Protein AF-A0A355GCH0-F1 (afdb_monomer_lite)

Structure (mmCIF, N/CA/C/O backbone):
data_AF-A0A355GCH0-F1
#
_entry.id   AF-A0A355GCH0-F1
#
loop_
_atom_site.group_PDB
_atom_site.id
_atom_site.type_symbol
_atom_site.label_atom_id
_atom_site.label_alt_id
_atom_site.label_comp_id
_atom_site.label_asym_id
_atom_site.label_entity_id
_atom_site.label_seq_id
_atom_site.pdbx_PDB_ins_code
_atom_site.Cartn_x
_atom_site.Cartn_y
_atom_site.Cartn_z
_atom_site.occupancy
_atom_site.B_iso_or_equiv
_atom_site.auth_seq_id
_atom_site.auth_comp_id
_atom_site.auth_asym_id
_atom_site.auth_atom_id
_atom_site.pdbx_PDB_model_num
ATOM 1 N N . ARG A 1 1 ? -5.284 16.801 19.983 1.00 84.00 1 ARG A N 1
ATOM 2 C CA . ARG A 1 1 ? -6.065 15.719 19.341 1.00 84.00 1 ARG A CA 1
ATOM 3 C C . ARG A 1 1 ? -7.455 16.266 19.130 1.00 84.00 1 ARG A C 1
ATOM 5 O O . ARG A 1 1 ? -8.008 16.800 20.083 1.00 84.00 1 ARG A O 1
ATOM 12 N N . GLU A 1 2 ? -7.947 16.202 17.907 1.00 94.94 2 GLU A N 1
ATOM 13 C CA . GLU A 1 2 ? -9.316 16.595 17.580 1.00 94.94 2 GLU A CA 1
ATOM 14 C C . GLU A 1 2 ? -10.262 15.411 17.843 1.00 94.94 2 GLU A C 1
ATOM 16 O O . GLU A 1 2 ? -9.792 14.266 17.848 1.00 94.94 2 GLU A O 1
ATOM 21 N N . PRO A 1 3 ? -11.551 15.656 18.144 1.00 95.94 3 PRO A N 1
ATOM 22 C CA . PRO A 1 3 ? -12.530 14.585 18.294 1.00 95.94 3 PRO A CA 1
ATOM 23 C C . PRO A 1 3 ? -12.736 13.855 16.960 1.00 95.94 3 PRO A C 1
ATOM 25 O O . PRO A 1 3 ? -12.836 14.488 15.913 1.00 95.94 3 PRO A O 1
ATOM 28 N N . VAL A 1 4 ? -12.815 12.526 17.020 1.00 96.75 4 VAL A N 1
ATOM 29 C CA . VAL A 1 4 ? -13.042 11.633 15.873 1.00 96.75 4 VAL A CA 1
ATOM 30 C C . VAL A 1 4 ? -14.082 10.574 16.244 1.00 96.75 4 VAL A C 1
ATOM 32 O O . VAL A 1 4 ? -14.291 10.294 17.425 1.00 96.75 4 VAL A O 1
ATOM 35 N N . ASP A 1 5 ? -14.747 10.013 15.241 1.00 96.19 5 ASP A N 1
ATOM 36 C CA . ASP A 1 5 ? -15.795 8.993 15.358 1.00 96.19 5 ASP A CA 1
ATOM 37 C C . ASP A 1 5 ? -15.245 7.583 15.633 1.00 96.19 5 ASP A C 1
ATOM 39 O O . ASP A 1 5 ? -15.876 6.803 16.348 1.00 96.19 5 ASP A O 1
ATOM 43 N N . THR A 1 6 ? -14.056 7.265 15.117 1.00 96.12 6 THR A N 1
ATOM 44 C CA . THR A 1 6 ? -13.366 5.986 15.332 1.00 96.12 6 THR A CA 1
ATOM 45 C C . THR A 1 6 ? -11.850 6.157 15.492 1.00 96.12 6 THR A C 1
ATOM 47 O O . THR A 1 6 ? -11.284 7.216 15.224 1.00 96.12 6 THR A O 1
ATOM 50 N N . THR A 1 7 ? -11.167 5.110 15.967 1.00 96.75 7 THR A N 1
ATOM 51 C CA . THR A 1 7 ? -9.696 5.091 16.029 1.00 96.75 7 THR A CA 1
ATOM 52 C C . THR A 1 7 ? -9.135 4.763 14.643 1.00 96.75 7 THR A C 1
ATOM 54 O O . THR A 1 7 ? -9.413 3.666 14.161 1.00 96.75 7 THR A O 1
ATOM 57 N N . PRO A 1 8 ? -8.328 5.644 14.018 1.00 97.00 8 PRO A N 1
ATOM 58 C CA . PRO A 1 8 ? -7.771 5.379 12.697 1.00 97.00 8 PRO A CA 1
ATOM 59 C C . PRO A 1 8 ? -6.694 4.288 12.751 1.00 97.00 8 PRO A C 1
ATOM 61 O O . PRO A 1 8 ? -5.886 4.239 13.686 1.00 97.00 8 PRO A O 1
ATOM 64 N N . VAL A 1 9 ? -6.650 3.440 11.727 1.00 97.25 9 VAL A N 1
ATOM 65 C CA . VAL A 1 9 ? -5.735 2.303 11.599 1.00 97.25 9 VAL A CA 1
ATOM 66 C C . VAL A 1 9 ? -5.007 2.340 10.258 1.00 97.25 9 VAL A C 1
ATOM 68 O O . VAL A 1 9 ? -5.574 2.618 9.205 1.00 97.25 9 VAL A O 1
ATOM 71 N N . TRP A 1 10 ? -3.722 1.996 10.301 1.00 97.81 10 TRP A N 1
ATOM 72 C CA . TRP A 1 10 ? -2.887 1.710 9.139 1.00 97.81 10 TRP A CA 1
ATOM 73 C C . TRP A 1 10 ? -1.851 0.647 9.510 1.00 97.81 10 TRP A C 1
ATOM 75 O O . TRP A 1 10 ? -1.610 0.381 10.691 1.00 97.81 10 TRP A O 1
ATOM 85 N N . ILE A 1 11 ? -1.246 0.011 8.507 1.00 96.25 11 ILE A N 1
ATOM 86 C CA . ILE A 1 11 ? -0.337 -1.120 8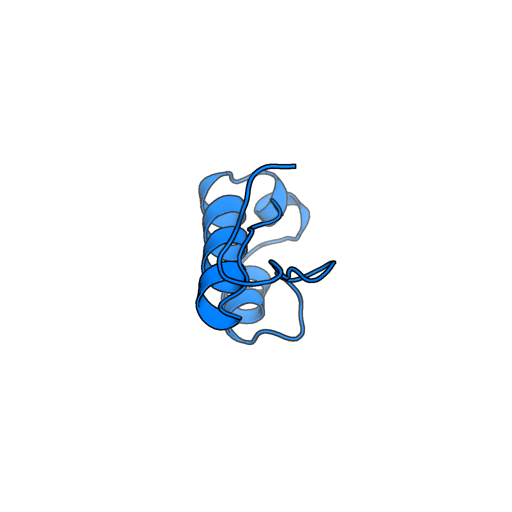.716 1.00 96.25 11 ILE A CA 1
ATOM 87 C C . ILE A 1 11 ? 1.006 -0.836 8.042 1.00 96.25 11 ILE A C 1
ATOM 89 O O . ILE A 1 11 ? 1.074 -0.475 6.865 1.00 96.25 11 ILE A O 1
ATOM 93 N N . MET A 1 12 ? 2.102 -1.033 8.778 1.00 97.44 12 MET A N 1
ATOM 94 C CA . MET A 1 12 ? 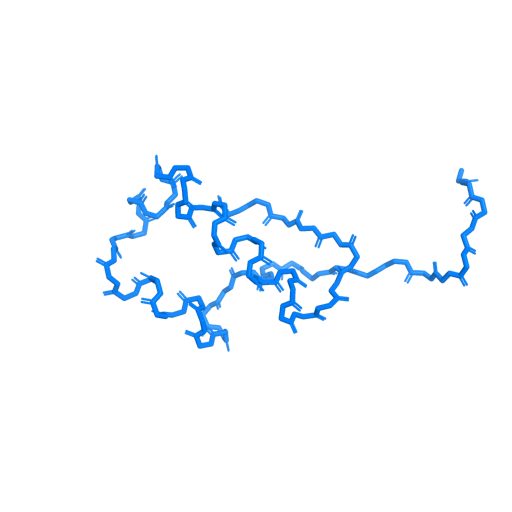3.446 -0.992 8.199 1.00 97.44 12 MET A CA 1
ATOM 95 C C . MET A 1 12 ? 3.567 -2.033 7.085 1.00 97.44 12 MET A C 1
ATOM 97 O O . MET A 1 12 ? 3.260 -3.205 7.289 1.00 97.44 12 MET A O 1
ATOM 101 N N . ARG A 1 13 ? 4.094 -1.610 5.930 1.00 95.69 13 ARG A N 1
ATOM 102 C CA . ARG A 1 13 ? 4.208 -2.434 4.711 1.00 95.69 13 ARG A CA 1
ATOM 103 C C . ARG A 1 13 ? 2.859 -2.834 4.099 1.00 95.69 13 ARG A C 1
ATOM 105 O O . ARG A 1 13 ? 2.769 -3.908 3.515 1.00 95.69 13 ARG A O 1
ATOM 112 N N . GLN A 1 14 ? 1.856 -1.956 4.180 1.00 96.00 14 GLN A N 1
ATOM 113 C CA . GLN A 1 14 ? 0.555 -2.121 3.516 1.00 96.00 14 GLN A CA 1
ATOM 114 C C . GLN A 1 14 ? 0.650 -2.465 2.017 1.00 96.00 14 GLN A C 1
ATOM 116 O O . GLN A 1 14 ? -0.099 -3.301 1.528 1.00 96.00 14 GLN A O 1
ATOM 121 N N . ALA A 1 15 ? 1.587 -1.860 1.280 1.00 95.62 15 ALA A N 1
ATOM 122 C CA . ALA A 1 15 ? 1.889 -2.224 -0.102 1.00 95.62 15 ALA A CA 1
ATOM 123 C C . ALA A 1 15 ? 3.024 -3.252 -0.098 1.00 95.62 15 ALA A C 1
ATOM 125 O O . ALA A 1 15 ? 4.195 -2.914 0.097 1.00 95.62 15 ALA A O 1
ATOM 126 N N . GLY A 1 16 ? 2.681 -4.531 -0.246 1.00 94.31 16 GLY A N 1
ATOM 127 C CA . GLY A 1 16 ? 3.652 -5.605 -0.106 1.00 94.31 16 GLY A CA 1
ATOM 128 C C . GLY A 1 16 ? 3.259 -6.895 -0.807 1.00 94.31 16 GLY A C 1
ATOM 129 O O . GLY A 1 16 ? 2.142 -7.075 -1.272 1.00 94.31 16 GLY A O 1
ATOM 130 N N . ARG A 1 17 ? 4.207 -7.837 -0.827 1.00 95.56 17 ARG A N 1
ATOM 131 C CA . ARG A 1 17 ? 4.132 -9.121 -1.554 1.00 95.56 17 ARG A CA 1
ATOM 132 C C . ARG A 1 17 ? 2.970 -10.043 -1.156 1.00 95.56 17 ARG A C 1
ATOM 134 O O . ARG A 1 17 ? 2.782 -11.063 -1.803 1.00 95.56 17 ARG A O 1
ATOM 141 N N . TYR A 1 18 ? 2.248 -9.728 -0.083 1.00 95.00 18 TYR A N 1
ATOM 142 C CA . TYR A 1 18 ? 1.067 -10.482 0.334 1.00 95.00 18 TYR A CA 1
ATOM 143 C C . TYR A 1 18 ? -0.194 -10.085 -0.447 1.00 95.00 18 TYR A C 1
ATOM 145 O O . TYR A 1 18 ? -1.159 -10.842 -0.434 1.00 95.00 18 TYR A O 1
ATOM 153 N N . LEU A 1 19 ? -0.187 -8.925 -1.115 1.00 95.44 19 LEU A N 1
ATOM 154 C CA . LEU A 1 19 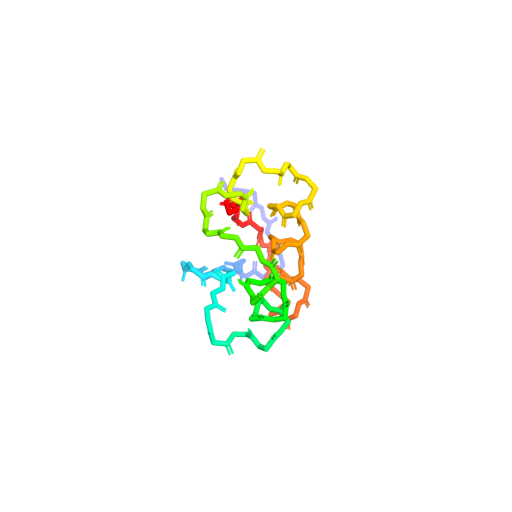? -1.269 -8.480 -1.988 1.00 95.44 19 LEU A CA 1
ATOM 155 C C . LEU A 1 19 ? -1.027 -8.973 -3.423 1.00 95.44 19 LEU A C 1
ATOM 157 O O . LEU A 1 19 ? 0.021 -8.645 -4.000 1.00 95.44 19 LEU A O 1
ATOM 161 N N . PRO A 1 20 ? -1.967 -9.728 -4.021 1.00 96.25 20 PRO A N 1
ATOM 162 C CA . PRO A 1 20 ? -1.895 -10.123 -5.426 1.00 96.25 20 PRO A CA 1
ATOM 163 C C . PRO A 1 20 ? -1.748 -8.924 -6.370 1.00 96.25 20 PRO A C 1
ATOM 165 O O . PRO A 1 20 ? -0.896 -8.952 -7.254 1.00 96.25 20 PRO A O 1
ATOM 168 N N . GLU A 1 21 ? -2.476 -7.834 -6.120 1.00 94.62 21 GLU A N 1
ATOM 169 C CA . GLU A 1 21 ? -2.471 -6.615 -6.937 1.00 94.62 21 GLU A CA 1
ATOM 170 C C . GLU A 1 21 ? -1.091 -5.941 -6.937 1.00 94.62 21 GLU A C 1
ATOM 172 O O . GLU A 1 21 ? -0.590 -5.495 -7.968 1.00 94.62 21 GLU A O 1
ATOM 177 N N . TYR A 1 22 ? -0.411 -5.931 -5.784 1.00 95.50 22 TYR A N 1
ATOM 178 C CA . TYR A 1 22 ? 0.972 -5.459 -5.704 1.00 95.50 22 TYR A CA 1
ATOM 179 C C . TYR A 1 22 ? 1.913 -6.357 -6.521 1.00 95.50 22 TYR A C 1
ATOM 181 O O . TYR A 1 22 ? 2.809 -5.866 -7.212 1.00 95.50 22 TYR A O 1
ATOM 189 N N . MET A 1 23 ? 1.727 -7.680 -6.449 1.00 95.75 23 MET A N 1
ATOM 190 C CA . MET A 1 23 ? 2.554 -8.638 -7.187 1.00 95.75 23 MET A CA 1
ATOM 191 C C . MET A 1 23 ? 2.367 -8.520 -8.703 1.00 95.75 23 MET A C 1
ATOM 193 O O . MET A 1 23 ? 3.343 -8.672 -9.438 1.00 95.75 23 MET A O 1
ATOM 197 N N . GLU A 1 24 ? 1.170 -8.184 -9.183 1.00 95.94 24 GLU A N 1
ATOM 198 C CA . GLU A 1 24 ? 0.904 -7.945 -10.606 1.00 95.94 24 GLU A CA 1
ATOM 199 C C . GLU A 1 24 ? 1.738 -6.799 -11.184 1.00 95.94 24 GLU A C 1
ATOM 201 O O . GLU A 1 24 ? 2.278 -6.930 -12.285 1.00 95.94 24 GLU A O 1
ATOM 206 N N . VAL A 1 25 ? 1.886 -5.696 -10.445 1.00 94.31 25 VAL A N 1
ATOM 207 C CA . VAL A 1 25 ? 2.756 -4.576 -10.840 1.00 94.31 25 VAL A CA 1
ATOM 208 C C . VAL A 1 25 ? 4.222 -4.967 -10.664 1.00 94.31 25 VAL A C 1
ATOM 210 O O . VAL A 1 25 ? 5.029 -4.839 -11.586 1.00 94.31 25 VAL A O 1
ATOM 213 N N . ARG A 1 26 ? 4.577 -5.523 -9.499 1.00 93.06 26 ARG A N 1
ATOM 214 C CA . ARG A 1 26 ? 5.960 -5.867 -9.145 1.00 93.06 26 ARG A CA 1
ATOM 215 C C . ARG A 1 26 ? 6.590 -6.906 -10.077 1.00 93.06 26 ARG A C 1
ATOM 217 O O . ARG A 1 26 ? 7.810 -6.897 -10.219 1.00 93.06 26 ARG A O 1
ATOM 224 N N . ASN A 1 27 ? 5.805 -7.784 -10.700 1.00 95.81 27 ASN A N 1
ATOM 225 C CA . ASN A 1 27 ? 6.301 -8.784 -11.651 1.00 95.81 27 ASN A CA 1
ATOM 226 C C . ASN A 1 27 ? 6.647 -8.199 -13.030 1.00 95.81 27 ASN A C 1
ATOM 228 O O . ASN A 1 27 ? 7.325 -8.864 -13.809 1.00 95.81 27 ASN A O 1
ATOM 232 N N . LYS A 1 28 ? 6.199 -6.975 -13.335 1.00 96.00 28 LYS A N 1
ATOM 233 C CA . LYS A 1 28 ? 6.417 -6.316 -14.634 1.00 96.00 28 LYS A CA 1
ATOM 234 C C . LYS A 1 28 ? 7.643 -5.403 -14.651 1.00 96.00 28 LYS A C 1
ATOM 236 O O . LYS A 1 28 ? 8.149 -5.108 -15.726 1.00 96.00 28 LYS A O 1
ATOM 241 N N . VAL A 1 29 ? 8.116 -4.973 -13.480 1.00 96.62 29 VAL A N 1
ATOM 242 C CA . VAL A 1 29 ? 9.199 -3.989 -13.331 1.00 96.62 29 VAL A CA 1
ATOM 243 C C . VAL A 1 29 ? 10.222 -4.419 -12.288 1.00 96.62 29 VAL A C 1
ATOM 245 O O . VAL A 1 29 ? 9.962 -5.250 -11.409 1.00 96.62 29 VAL A O 1
ATOM 248 N N . THR A 1 30 ? 11.415 -3.833 -12.346 1.00 96.50 30 THR A N 1
ATOM 249 C CA . THR A 1 30 ? 12.402 -4.026 -11.275 1.00 96.50 30 THR A CA 1
ATOM 250 C C . THR A 1 30 ? 12.003 -3.256 -10.011 1.00 96.50 30 THR A C 1
ATOM 252 O O . THR A 1 30 ? 11.207 -2.323 -10.053 1.00 96.50 30 THR A O 1
ATOM 255 N N . PHE A 1 31 ? 12.568 -3.617 -8.853 1.00 94.38 31 PHE A N 1
ATOM 256 C CA . PHE A 1 31 ? 12.264 -2.906 -7.603 1.00 94.38 31 PHE A C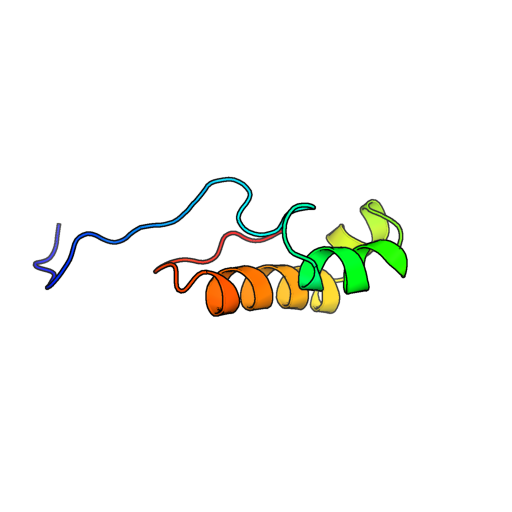A 1
ATOM 257 C C . PHE A 1 31 ? 12.672 -1.425 -7.655 1.00 94.38 31 PHE A C 1
ATOM 259 O O . PHE A 1 31 ? 11.920 -0.564 -7.221 1.00 94.38 31 PHE A O 1
ATOM 266 N N . ILE A 1 32 ? 13.845 -1.123 -8.217 1.00 96.69 32 ILE A N 1
ATOM 267 C CA . ILE A 1 32 ? 14.330 0.260 -8.317 1.00 96.69 32 ILE A CA 1
ATOM 268 C C . ILE A 1 32 ? 13.490 1.074 -9.299 1.00 96.69 32 ILE A C 1
ATOM 270 O O . ILE A 1 32 ? 13.231 2.243 -9.041 1.00 96.69 32 ILE A O 1
ATOM 274 N N . GLU A 1 33 ? 13.061 0.468 -10.402 1.00 96.94 33 GLU A N 1
ATOM 275 C CA . GLU A 1 33 ? 12.139 1.093 -11.350 1.00 96.94 33 GLU A CA 1
ATOM 276 C C . GLU A 1 33 ? 10.790 1.398 -10.697 1.00 96.94 33 GLU A C 1
ATOM 278 O O . GLU A 1 33 ? 10.325 2.528 -10.783 1.00 96.94 33 GLU A O 1
ATOM 283 N N . LEU A 1 34 ? 10.226 0.449 -9.944 1.00 96.44 34 LEU A N 1
ATOM 284 C CA . LEU A 1 34 ? 8.993 0.662 -9.184 1.00 96.44 34 LEU A CA 1
ATOM 285 C C . LEU A 1 34 ? 9.097 1.864 -8.229 1.00 96.44 34 LEU A C 1
ATOM 287 O O . LEU A 1 34 ? 8.176 2.667 -8.166 1.00 96.44 34 LEU A O 1
ATOM 291 N N . CYS A 1 35 ? 10.224 2.014 -7.525 1.00 95.94 35 CYS A N 1
ATOM 292 C CA . CYS A 1 35 ? 10.451 3.142 -6.613 1.00 95.94 35 CYS A CA 1
ATOM 293 C C . CYS A 1 35 ? 10.744 4.473 -7.328 1.00 95.94 35 CYS A C 1
ATOM 295 O O . CYS A 1 35 ? 10.560 5.536 -6.741 1.00 95.94 35 CYS A O 1
ATOM 297 N N . LYS A 1 36 ? 11.280 4.444 -8.555 1.00 97.00 36 LYS A N 1
ATOM 298 C CA . LYS A 1 36 ? 11.704 5.652 -9.288 1.00 97.00 36 LYS A CA 1
ATOM 299 C C . LYS A 1 36 ? 10.683 6.155 -10.298 1.00 97.00 36 LYS A C 1
ATOM 301 O O . LYS A 1 36 ? 10.847 7.273 -10.776 1.00 97.00 36 LYS A O 1
ATOM 306 N N . THR A 1 37 ? 9.666 5.362 -10.609 1.00 97.81 37 THR A N 1
ATOM 307 C CA . THR A 1 37 ? 8.555 5.749 -11.477 1.00 97.81 37 THR A CA 1
ATOM 308 C C . THR A 1 37 ? 7.387 6.226 -10.607 1.00 97.81 37 THR A C 1
ATOM 310 O O . THR A 1 37 ? 6.720 5.387 -9.993 1.00 97.81 37 THR A O 1
ATOM 313 N N . PRO A 1 38 ? 7.123 7.546 -10.521 1.00 97.88 38 PRO A N 1
ATOM 314 C CA . PRO A 1 38 ? 6.114 8.099 -9.616 1.00 97.88 38 PRO A CA 1
ATOM 315 C C . PRO A 1 38 ? 4.716 7.516 -9.822 1.00 97.88 38 PRO A C 1
ATOM 317 O O . PRO A 1 38 ? 3.990 7.299 -8.855 1.00 97.88 38 PRO A O 1
ATOM 320 N N . GLU A 1 39 ? 4.349 7.223 -11.068 1.00 97.50 39 GLU A N 1
ATOM 321 C CA . GLU A 1 39 ? 3.045 6.673 -11.429 1.00 97.50 39 GLU A CA 1
ATOM 322 C C . GLU A 1 39 ? 2.851 5.277 -10.826 1.00 97.50 39 GLU A C 1
ATOM 324 O O . GLU A 1 39 ? 1.804 4.998 -10.245 1.00 97.50 39 GLU A O 1
ATOM 329 N N . LEU A 1 40 ? 3.884 4.429 -10.890 1.00 97.25 40 LEU A N 1
ATOM 330 C CA . LEU A 1 40 ? 3.837 3.074 -10.340 1.00 97.25 40 LEU A CA 1
ATOM 331 C C . LEU A 1 40 ? 3.886 3.084 -8.810 1.00 97.25 40 LEU A C 1
ATOM 333 O O . LEU A 1 40 ? 3.144 2.341 -8.169 1.00 97.25 40 LEU A O 1
ATOM 337 N N . ALA A 1 41 ? 4.720 3.944 -8.216 1.00 97.06 41 ALA A N 1
ATOM 338 C CA . ALA A 1 41 ? 4.775 4.125 -6.765 1.00 97.06 41 ALA A CA 1
ATOM 339 C C . ALA A 1 41 ? 3.421 4.605 -6.208 1.00 97.06 41 ALA A C 1
ATOM 341 O O . ALA A 1 41 ? 2.930 4.085 -5.199 1.00 97.06 41 ALA A O 1
ATOM 342 N N . ALA A 1 42 ? 2.770 5.549 -6.896 1.00 97.69 42 ALA A N 1
ATOM 343 C CA . ALA A 1 42 ? 1.429 6.009 -6.555 1.00 97.69 42 ALA A CA 1
ATOM 344 C C . ALA A 1 42 ? 0.382 4.897 -6.720 1.00 97.69 42 ALA A C 1
ATOM 346 O O . ALA A 1 42 ? -0.449 4.709 -5.829 1.00 97.69 42 ALA A O 1
ATOM 347 N N . GLU A 1 43 ? 0.436 4.131 -7.813 1.00 96.75 43 GLU A N 1
ATOM 348 C CA . GLU A 1 43 ? -0.486 3.024 -8.080 1.00 96.75 43 GLU A CA 1
ATOM 349 C C . GLU A 1 43 ? -0.455 1.977 -6.962 1.00 96.75 43 GLU A C 1
ATOM 351 O O . GLU A 1 43 ? -1.506 1.654 -6.401 1.00 96.75 43 GLU A O 1
ATOM 356 N N . VAL A 1 44 ? 0.729 1.491 -6.572 1.00 96.88 44 VAL A N 1
ATOM 357 C CA . VAL A 1 44 ? 0.838 0.471 -5.513 1.00 96.88 44 VAL A CA 1
ATOM 358 C C . VAL A 1 44 ? 0.431 1.014 -4.141 1.00 96.88 44 VAL A C 1
ATOM 360 O O . VAL A 1 44 ? -0.200 0.301 -3.359 1.00 96.88 44 VAL A O 1
ATOM 363 N N . THR A 1 45 ? 0.731 2.287 -3.866 1.00 97.50 45 THR A N 1
ATOM 364 C CA . THR A 1 45 ? 0.373 2.968 -2.613 1.00 97.50 45 THR A CA 1
ATOM 365 C C . THR A 1 45 ? 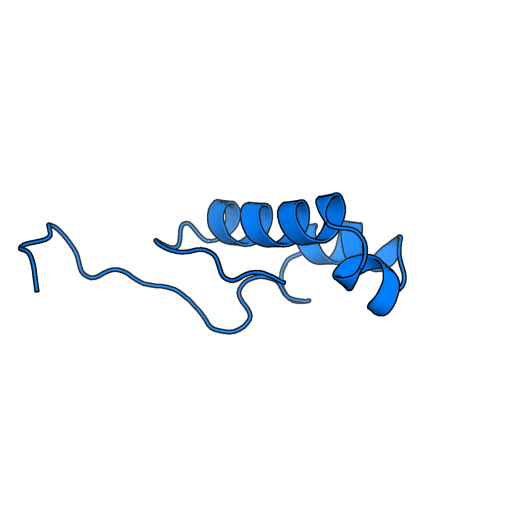-1.143 3.098 -2.464 1.00 97.50 45 THR A C 1
ATOM 367 O O . THR A 1 45 ? -1.710 2.714 -1.436 1.00 97.50 45 THR A O 1
ATOM 370 N N . LEU A 1 46 ? -1.813 3.617 -3.499 1.00 97.38 46 LEU A N 1
ATOM 371 C CA . LEU A 1 46 ? -3.259 3.838 -3.500 1.00 97.38 46 LEU A CA 1
ATOM 372 C C . LEU A 1 46 ? -4.032 2.521 -3.556 1.00 97.38 46 LEU A C 1
ATOM 374 O O . LEU A 1 46 ? -5.046 2.379 -2.876 1.0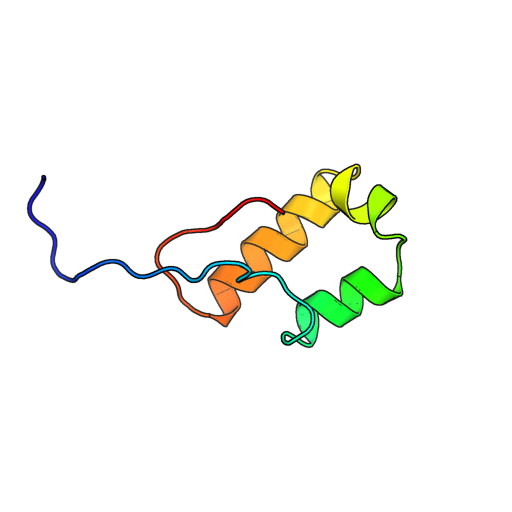0 97.38 46 LEU A O 1
ATOM 378 N N . THR A 1 47 ? -3.549 1.545 -4.324 1.00 96.69 47 THR A N 1
ATOM 379 C CA . THR A 1 47 ? -4.171 0.217 -4.401 1.00 96.69 47 THR A CA 1
ATOM 380 C C . THR A 1 47 ? -4.156 -0.470 -3.041 1.00 96.69 47 THR A C 1
ATOM 382 O O . THR A 1 47 ? -5.198 -0.935 -2.589 1.00 96.69 47 THR A O 1
ATOM 385 N N . ALA A 1 48 ? -3.023 -0.452 -2.332 1.00 97.19 48 ALA A N 1
ATOM 386 C CA . ALA A 1 48 ? -2.933 -1.036 -0.997 1.00 97.19 48 ALA A CA 1
ATOM 387 C C . ALA A 1 48 ? -3.898 -0.384 0.005 1.00 97.19 48 ALA A C 1
ATOM 389 O O . ALA A 1 48 ? -4.569 -1.090 0.756 1.00 97.19 48 ALA A O 1
ATOM 390 N N . GLN A 1 49 ? -4.006 0.951 -0.000 1.00 97.31 49 GLN A N 1
ATOM 391 C CA . GLN A 1 49 ? -4.948 1.655 0.874 1.00 97.31 49 GLN A CA 1
ATOM 392 C C . GLN A 1 49 ? -6.399 1.254 0.572 1.00 97.31 49 GLN A C 1
ATOM 394 O O . GLN A 1 49 ? -7.142 0.933 1.498 1.00 97.31 49 GLN A O 1
ATOM 399 N N . ARG A 1 50 ? -6.785 1.208 -0.711 1.00 97.00 50 ARG A N 1
ATOM 400 C CA . ARG A 1 50 ? -8.151 0.860 -1.135 1.00 97.00 50 ARG A CA 1
ATOM 401 C C . ARG A 1 50 ? -8.524 -0.583 -0.814 1.00 97.00 50 ARG A C 1
ATOM 403 O O . ARG A 1 50 ? -9.624 -0.818 -0.331 1.00 97.00 50 ARG A O 1
ATOM 410 N N . VAL A 1 51 ? -7.627 -1.535 -1.079 1.00 96.69 51 VAL A N 1
ATOM 411 C CA . VAL A 1 51 ? -7.884 -2.968 -0.855 1.00 96.69 51 VAL A CA 1
ATOM 412 C C . VAL A 1 51 ? -8.005 -3.282 0.636 1.00 96.69 51 VAL A C 1
ATOM 414 O O . VAL A 1 51 ? -8.854 -4.075 1.031 1.00 96.69 51 VAL A O 1
ATOM 417 N N . LEU A 1 52 ? -7.180 -2.650 1.476 1.00 96.00 52 LEU A N 1
ATOM 418 C CA . LEU A 1 52 ? -7.195 -2.883 2.922 1.00 96.00 52 LEU A CA 1
ATOM 419 C C . LEU A 1 52 ? -8.234 -2.036 3.665 1.00 96.00 52 LEU A C 1
ATOM 421 O O . LEU A 1 52 ? -8.541 -2.346 4.812 1.00 96.00 52 LEU A O 1
ATOM 425 N N . GLY A 1 53 ? -8.738 -0.961 3.051 1.00 96.81 53 GLY A N 1
ATOM 426 C CA . GLY A 1 53 ? -9.677 -0.037 3.689 1.00 96.81 53 GLY A CA 1
ATOM 427 C C . GLY A 1 53 ? -9.088 0.683 4.905 1.00 96.81 53 GLY A C 1
ATOM 428 O O . GLY A 1 53 ? -9.818 0.993 5.838 1.00 96.81 53 GLY A O 1
ATOM 429 N N . VAL A 1 54 ? -7.771 0.906 4.918 1.00 97.31 54 VAL A N 1
ATOM 430 C CA . VAL A 1 54 ? -7.071 1.610 6.006 1.00 97.31 54 VAL A CA 1
ATOM 431 C C . VAL A 1 54 ? -7.231 3.123 5.876 1.00 97.31 54 VAL A C 1
ATOM 433 O O . VAL A 1 54 ? -7.370 3.650 4.773 1.00 97.31 54 VAL A O 1
ATOM 436 N N . ASP A 1 55 ? -7.148 3.841 6.991 1.00 97.50 55 ASP A N 1
ATOM 437 C CA . ASP A 1 55 ? -7.438 5.281 7.048 1.00 97.50 55 ASP A CA 1
ATOM 438 C C . ASP A 1 55 ? -6.311 6.162 6.485 1.00 97.50 55 ASP A C 1
ATOM 440 O O . ASP A 1 55 ? -6.478 7.368 6.307 1.00 97.50 55 ASP A O 1
ATOM 444 N N . ALA A 1 56 ? -5.144 5.576 6.207 1.00 97.31 56 ALA A N 1
ATOM 445 C CA . ALA A 1 56 ? -3.982 6.282 5.684 1.00 97.31 56 ALA A CA 1
ATOM 446 C C . ALA A 1 56 ? -3.240 5.463 4.623 1.00 97.31 56 ALA A C 1
ATOM 448 O O . ALA A 1 56 ? -3.269 4.232 4.621 1.00 97.31 56 ALA A O 1
ATOM 449 N N . ALA A 1 57 ? -2.532 6.164 3.736 1.00 97.50 57 ALA A N 1
ATOM 450 C CA . ALA A 1 57 ? -1.620 5.555 2.780 1.00 97.50 57 ALA A CA 1
ATOM 451 C C . ALA A 1 57 ? -0.161 5.887 3.109 1.00 97.50 57 ALA A C 1
ATOM 453 O O . ALA A 1 57 ? 0.156 7.028 3.442 1.00 97.50 57 ALA A O 1
ATOM 454 N N . ILE A 1 58 ? 0.731 4.902 2.977 1.00 97.00 58 ILE A N 1
ATOM 455 C CA . ILE A 1 58 ? 2.180 5.095 3.101 1.00 97.00 58 ILE A CA 1
ATOM 456 C C . ILE A 1 58 ? 2.808 4.949 1.731 1.00 97.00 58 ILE A C 1
ATOM 458 O O . ILE A 1 58 ? 2.661 3.901 1.103 1.00 97.00 58 ILE A O 1
ATOM 462 N N . LEU A 1 59 ? 3.504 6.005 1.310 1.00 96.00 59 LEU A N 1
ATOM 463 C CA . LEU A 1 59 ? 4.196 6.054 0.033 1.00 96.00 59 LEU A CA 1
ATOM 464 C C . LEU A 1 59 ? 5.215 4.917 -0.066 1.00 96.00 59 LEU A C 1
ATOM 466 O O . LEU A 1 59 ? 6.032 4.723 0.840 1.00 96.00 59 LEU A O 1
ATOM 470 N N . PHE A 1 60 ? 5.116 4.184 -1.168 1.00 89.94 60 PHE A N 1
ATOM 471 C CA . PHE A 1 60 ? 6.077 3.171 -1.570 1.00 89.94 60 PHE A CA 1
ATOM 472 C C . PHE A 1 60 ? 7.357 3.784 -2.146 1.00 89.94 60 PHE A C 1
ATOM 474 O O . PHE A 1 60 ? 7.243 4.766 -2.914 1.00 89.94 60 PHE A O 1
#

Sequence (60 aa):
REPVDTTPVWIMRQAGRYLPEYMEVRNKVTFIELCKTPELAAEVTLTAQRVLGVDAAILF

Radius of gyration: 13.12 Å; chains: 1; bounding box: 30×27×34 Å

Secondary structure (DSSP, 8-state):
----SS-----TT-SSTTSHHHHHHHTTS-HHHHHH-HHHHHHHHHHHHHHHT-S-----

pLDDT: mean 96.1, std 2.04, range [84.0, 97.88]

Foldseek 3Di:
DDDDPDDFDDDVPLLDPVDPQSVVLPVVDPPVCCLPPQVNQVVSQVVSCVVVVGPDTDGD